Protein AF-F3YBT0-F1 (afdb_monomer)

Sequence (99 aa):
MELSDAISQMKALINTSLHYSSDSYDIERLVELKRILGDLTKTYSDATSDQKIALYFDSDTGYVTPKVDIRSVVFNDQDKLLLVKEKKRRNLVIARGMG

Solvent-accessible surface area (backbone atoms only — not comparable to full-atom values): 6284 Å² total; per-residue (Å²): 132,57,70,70,57,54,53,52,51,52,53,52,49,47,53,52,48,54,71,71,51,85,50,72,67,58,42,54,50,41,53,51,52,51,50,52,52,52,54,50,51,59,57,49,76,75,49,95,58,76,76,65,52,61,61,60,67,74,67,72,84,78,78,89,71,75,85,62,79,42,73,52,88,49,69,49,102,81,77,45,75,55,66,41,72,50,93,91,45,102,48,75,37,65,39,71,49,86,112

Secondary structure (DSSP, 8-state):
--HHHHHHHHHHHHHHHHHH---HHHHHHHHHHHHHHHHHHHHHHT---THHHHHHHTT---------EEEE--B-TTSPBPEEE-SSSS-EEEEEEE-

Foldseek 3Di:
DDPVVVLVVLLVVLVVCCVPDPDPVSVVVSVVVNVVSVVVVVVVVPDPDPVVVVVVVVPPPDDPDPQDKDFDWDADPVRDTDWDQDPVDRDTHGDIDGD

Nearest PDB structures (foldseek):
  6nch-assembly1_B  TM=7.295E-01  e=2.461E-05  Bacillus cereus ATCC 14579
  6nci-assembly1_B  TM=7.378E-01  e=3.896E-05  Bacillus cereus ATCC 14579
  3q1p-assembly1_B  TM=7.008E-01  e=5.028E-04  Bacillus cereus ATCC 14579

Organism: Melissococcus plutonius (strain ATCC 35311 / DSM 29964 / CIP 104052 / LMG 20360 / NCIMB 702443) (NCBI:txid940190)

pLDDT: mean 70.63, std 16.73, range [37.22, 92.38]

Radius of gyration: 20.11 Å; Cα contacts (8 Å, |Δi|>4): 61; chains: 1; bounding box: 57×27×40 Å

InterPro domains:
  IPR059176 UDP-X diphosphatase-like, N-terminal oligomerisation domain [PF12535] (5-49)

Structure (mmCIF, N/CA/C/O backbone):
data_AF-F3YBT0-F1
#
_entry.id   AF-F3YBT0-F1
#
loop_
_atom_site.group_PDB
_atom_site.id
_atom_site.type_symbol
_atom_site.label_atom_id
_atom_site.label_alt_id
_atom_site.label_comp_id
_atom_site.label_asym_id
_atom_site.label_entity_id
_atom_site.label_seq_id
_atom_site.pdbx_PDB_ins_code
_atom_site.Cartn_x
_atom_site.Cartn_y
_atom_site.Cartn_z
_atom_site.occupancy
_atom_site.B_iso_or_equiv
_atom_site.auth_seq_id
_atom_site.auth_comp_id
_atom_site.auth_asym_id
_atom_site.auth_atom_id
_atom_site.pdbx_PDB_model_num
ATOM 1 N N . MET A 1 1 ? 21.401 6.341 -13.026 1.00 60.34 1 MET A N 1
ATOM 2 C CA . MET A 1 1 ? 21.020 5.509 -11.868 1.00 60.34 1 MET A CA 1
ATOM 3 C C . MET A 1 1 ? 20.482 4.230 -12.451 1.00 60.34 1 MET A C 1
ATOM 5 O O . MET A 1 1 ? 19.568 4.322 -13.261 1.00 60.34 1 MET A O 1
ATOM 9 N N . GLU A 1 2 ? 21.077 3.094 -12.106 1.00 73.44 2 GLU A N 1
ATOM 10 C CA . GLU A 1 2 ? 20.620 1.800 -12.611 1.00 73.44 2 GLU A CA 1
ATOM 11 C C . GLU A 1 2 ? 19.245 1.459 -12.018 1.00 73.44 2 GLU A C 1
ATOM 13 O O . GLU A 1 2 ? 18.927 1.843 -10.885 1.00 73.44 2 GLU A O 1
ATOM 18 N N . LEU A 1 3 ? 18.419 0.714 -12.758 1.00 75.31 3 LEU A N 1
ATOM 19 C CA . LEU A 1 3 ? 17.091 0.294 -12.292 1.00 75.31 3 LEU A CA 1
ATOM 20 C C . LEU A 1 3 ? 17.176 -0.523 -10.989 1.00 75.31 3 LEU A C 1
ATOM 22 O O . LEU A 1 3 ? 16.344 -0.369 -10.093 1.00 75.31 3 LEU A O 1
ATOM 26 N N . SER A 1 4 ? 18.218 -1.344 -10.847 1.00 74.19 4 SER A N 1
ATOM 27 C CA . SER A 1 4 ? 18.499 -2.122 -9.634 1.00 74.19 4 SER A CA 1
ATOM 28 C C . SER A 1 4 ? 18.730 -1.246 -8.401 1.00 74.19 4 SER A C 1
ATOM 30 O O . SER A 1 4 ? 18.294 -1.596 -7.298 1.00 74.19 4 SER A O 1
ATOM 32 N N . ASP A 1 5 ? 19.376 -0.092 -8.580 1.00 78.44 5 ASP A N 1
ATOM 33 C CA . ASP A 1 5 ? 19.643 0.851 -7.495 1.00 78.44 5 ASP A CA 1
ATOM 34 C C . ASP A 1 5 ? 18.344 1.528 -7.055 1.00 78.44 5 ASP A C 1
ATOM 36 O O . ASP A 1 5 ? 18.071 1.632 -5.858 1.00 78.44 5 ASP A O 1
ATOM 40 N N . ALA A 1 6 ? 17.501 1.914 -8.017 1.00 81.94 6 ALA A N 1
ATOM 41 C CA . ALA A 1 6 ? 16.192 2.506 -7.754 1.00 81.94 6 ALA A CA 1
ATOM 42 C C . ALA A 1 6 ? 15.269 1.538 -6.990 1.00 81.94 6 ALA A C 1
ATOM 44 O O . ALA A 1 6 ? 14.668 1.914 -5.981 1.00 81.94 6 ALA A O 1
ATOM 45 N N . ILE A 1 7 ? 15.207 0.270 -7.417 1.00 85.44 7 ILE A N 1
ATOM 46 C CA . ILE A 1 7 ? 14.438 -0.784 -6.735 1.00 85.44 7 ILE A CA 1
ATOM 47 C C . ILE A 1 7 ? 14.947 -0.984 -5.302 1.00 85.44 7 ILE A C 1
ATOM 49 O O . ILE A 1 7 ? 14.152 -1.079 -4.362 1.00 85.44 7 ILE A O 1
ATOM 53 N N . SER A 1 8 ? 16.268 -1.013 -5.111 1.00 79.81 8 SER A N 1
ATOM 54 C CA . SER A 1 8 ? 16.881 -1.184 -3.790 1.00 79.81 8 SER A CA 1
ATOM 55 C C . SER A 1 8 ? 16.564 -0.014 -2.854 1.00 79.81 8 SER A C 1
ATOM 57 O O . SER A 1 8 ? 16.202 -0.237 -1.695 1.00 79.81 8 SER A O 1
ATOM 59 N N . GLN A 1 9 ? 16.614 1.220 -3.362 1.00 87.56 9 GLN A N 1
ATOM 60 C CA . GLN A 1 9 ? 16.245 2.420 -2.608 1.00 87.56 9 GLN A CA 1
ATOM 61 C C . GLN A 1 9 ? 14.758 2.425 -2.228 1.00 87.56 9 GLN A C 1
ATOM 63 O O . GLN A 1 9 ? 14.429 2.626 -1.058 1.00 87.56 9 GLN A O 1
ATOM 68 N N . MET A 1 10 ? 13.850 2.124 -3.166 1.00 90.50 10 MET A N 1
ATOM 69 C CA . MET A 1 10 ? 12.413 2.035 -2.866 1.00 90.50 10 MET A CA 1
ATOM 70 C C . MET A 1 10 ? 12.113 0.950 -1.830 1.00 90.50 10 MET A C 1
ATOM 72 O O . MET A 1 10 ? 11.351 1.179 -0.890 1.00 90.50 10 MET A O 1
ATOM 76 N N . LYS A 1 11 ? 12.752 -0.220 -1.940 1.00 85.31 11 LYS A N 1
ATOM 77 C CA . LYS A 1 11 ? 12.606 -1.306 -0.963 1.00 85.31 11 LYS A CA 1
ATOM 78 C C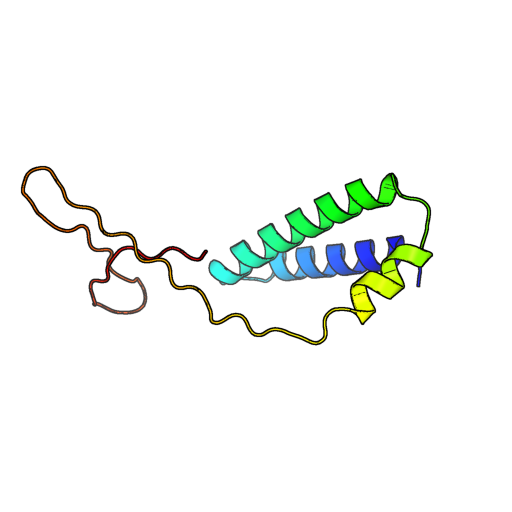 . LYS A 1 11 ? 13.054 -0.872 0.435 1.00 85.31 11 LYS A C 1
ATOM 80 O O . LYS A 1 11 ? 12.390 -1.212 1.417 1.00 85.31 11 LYS A O 1
ATOM 85 N N . ALA A 1 12 ? 14.162 -0.138 0.541 1.00 85.94 12 ALA A N 1
ATOM 86 C CA . ALA A 1 12 ? 14.652 0.387 1.814 1.00 85.94 12 ALA A CA 1
ATOM 87 C C . ALA A 1 12 ? 13.667 1.392 2.434 1.00 85.94 12 ALA A C 1
ATOM 89 O O . ALA A 1 12 ? 13.357 1.284 3.623 1.00 85.94 12 ALA A O 1
ATOM 90 N N . LEU A 1 13 ? 13.114 2.302 1.625 1.00 92.38 13 LEU A N 1
ATOM 91 C CA . LEU A 1 13 ? 12.108 3.273 2.062 1.00 92.38 13 LEU A CA 1
ATOM 92 C C . LEU A 1 13 ? 10.835 2.582 2.554 1.00 92.38 13 LEU A C 1
ATOM 94 O O . LEU A 1 13 ? 10.418 2.827 3.680 1.00 92.38 13 LEU A O 1
ATOM 98 N N . ILE A 1 14 ? 10.271 1.655 1.774 1.00 88.38 14 ILE A N 1
ATOM 99 C CA . ILE A 1 14 ? 9.047 0.931 2.151 1.00 88.38 14 ILE A CA 1
ATOM 100 C C . ILE A 1 14 ? 9.241 0.162 3.462 1.00 88.38 14 ILE A C 1
ATOM 102 O O . ILE A 1 14 ? 8.379 0.217 4.335 1.00 88.38 14 ILE A O 1
ATOM 106 N N . ASN A 1 15 ? 10.370 -0.535 3.640 1.00 83.00 15 ASN A N 1
ATOM 107 C CA . ASN A 1 15 ? 10.631 -1.274 4.880 1.00 83.00 15 ASN A CA 1
ATOM 108 C C . ASN A 1 15 ? 10.820 -0.339 6.082 1.00 83.00 15 ASN A C 1
ATOM 110 O O . ASN A 1 15 ? 10.322 -0.638 7.164 1.00 83.00 15 ASN A O 1
ATOM 114 N N . THR A 1 16 ? 11.498 0.793 5.888 1.00 91.75 16 THR A N 1
ATOM 115 C CA . THR A 1 16 ? 11.646 1.826 6.923 1.00 91.75 16 THR A CA 1
ATOM 116 C C . THR A 1 16 ? 10.280 2.387 7.314 1.00 91.75 16 THR A C 1
ATOM 118 O O . THR A 1 16 ? 9.933 2.421 8.492 1.00 91.75 16 THR A O 1
ATOM 121 N N . SER A 1 17 ? 9.455 2.753 6.333 1.00 90.19 17 SER A N 1
ATOM 122 C CA . SER A 1 17 ? 8.100 3.252 6.562 1.00 90.19 17 SER A CA 1
ATOM 123 C C . SER A 1 17 ? 7.202 2.210 7.229 1.00 90.19 17 SER A C 1
ATOM 125 O O . SER A 1 17 ? 6.459 2.567 8.133 1.00 90.19 17 SER A O 1
ATOM 127 N N . LEU A 1 18 ? 7.293 0.927 6.860 1.00 87.25 18 LEU A N 1
ATOM 128 C CA . LEU A 1 18 ? 6.556 -0.155 7.528 1.00 87.25 18 LEU A CA 1
ATOM 129 C C . LEU A 1 18 ? 6.957 -0.308 8.994 1.00 87.25 18 LEU A C 1
ATOM 131 O O . LEU A 1 18 ? 6.108 -0.605 9.825 1.00 87.25 18 LEU A O 1
ATOM 135 N N . HIS A 1 19 ? 8.239 -0.117 9.306 1.00 89.19 19 HIS A N 1
ATOM 136 C CA . HIS A 1 19 ? 8.747 -0.253 10.665 1.00 89.19 19 HIS A CA 1
ATOM 137 C C . HIS A 1 19 ? 8.245 0.859 11.594 1.00 89.19 19 HIS A C 1
ATOM 139 O O . HIS A 1 19 ? 7.953 0.599 12.758 1.00 89.19 19 HIS A O 1
ATOM 145 N N . TYR A 1 20 ? 8.127 2.087 11.082 1.00 91.25 20 TYR A N 1
ATOM 146 C CA . TYR A 1 20 ? 7.710 3.248 11.873 1.00 91.25 20 TYR A CA 1
ATOM 147 C C . TYR A 1 20 ? 6.221 3.595 11.745 1.00 91.25 20 TYR A C 1
ATOM 149 O O . TYR A 1 20 ? 5.711 4.403 12.524 1.00 91.25 20 TYR A O 1
ATOM 157 N N . SER A 1 21 ? 5.506 3.009 10.783 1.00 88.88 21 SER A N 1
ATOM 158 C CA . SER A 1 21 ? 4.081 3.275 10.611 1.00 88.88 21 SER A CA 1
ATOM 159 C C . SER A 1 21 ? 3.267 2.661 11.745 1.00 88.88 21 SER A C 1
ATOM 161 O O . SER A 1 21 ? 3.426 1.497 12.105 1.00 88.88 21 SER A O 1
ATOM 163 N N . SER A 1 22 ? 2.369 3.468 12.303 1.00 86.56 22 SER A N 1
ATOM 164 C CA . SER A 1 22 ? 1.440 3.070 13.367 1.00 86.56 22 SER A CA 1
ATOM 165 C C . SER A 1 22 ? -0.023 3.087 12.903 1.00 86.56 22 SER A C 1
ATOM 167 O O . SER A 1 22 ? -0.903 2.627 13.629 1.00 86.56 22 SER A O 1
ATOM 169 N N . ASP A 1 23 ? -0.300 3.636 11.714 1.00 89.31 23 ASP A N 1
ATOM 170 C CA . ASP A 1 23 ? -1.644 3.704 11.139 1.00 89.31 23 ASP A CA 1
ATOM 171 C C . ASP A 1 23 ? -1.931 2.448 10.306 1.00 89.31 23 ASP A C 1
ATOM 173 O O . ASP A 1 23 ? -1.161 2.069 9.423 1.00 89.31 23 ASP A O 1
ATOM 177 N N . SER A 1 24 ? -3.062 1.793 10.580 1.00 81.25 24 SER A N 1
ATOM 178 C CA . SER A 1 24 ? -3.427 0.531 9.929 1.00 81.25 24 SER A CA 1
ATOM 179 C C . SER A 1 24 ? -3.631 0.669 8.420 1.00 81.25 24 SER A C 1
ATOM 181 O O . SER A 1 24 ? -3.333 -0.272 7.691 1.00 81.25 24 SER A O 1
ATOM 183 N N . TYR A 1 25 ? -4.114 1.823 7.947 1.00 79.00 25 TYR A N 1
ATOM 184 C CA . TYR A 1 25 ? -4.304 2.057 6.517 1.00 79.00 25 TYR A CA 1
ATOM 185 C C . TYR A 1 25 ? -2.967 2.307 5.820 1.00 79.00 25 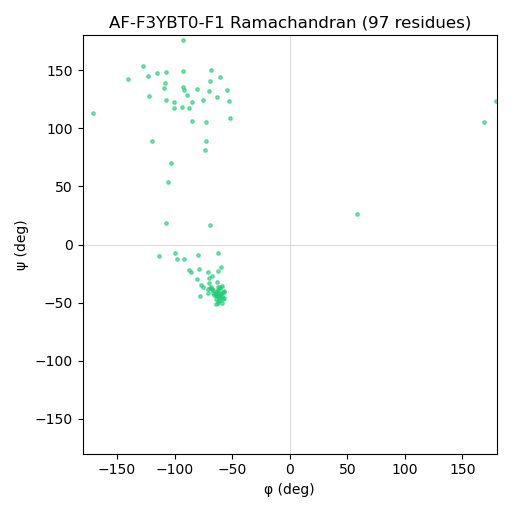TYR A C 1
ATOM 187 O O . TYR A 1 25 ? -2.770 1.863 4.692 1.00 79.00 25 TYR A O 1
ATOM 195 N N . ASP A 1 26 ? -2.034 2.995 6.477 1.00 77.62 26 ASP A N 1
ATOM 196 C CA . ASP A 1 26 ? -0.689 3.191 5.933 1.00 77.62 26 ASP A CA 1
ATOM 197 C C . ASP A 1 26 ? 0.100 1.882 5.876 1.00 77.62 26 ASP A C 1
ATOM 199 O O . ASP A 1 26 ? 0.785 1.630 4.888 1.00 77.62 26 ASP A O 1
ATOM 203 N N . ILE A 1 27 ? -0.037 1.011 6.881 1.00 86.19 27 ILE A N 1
ATOM 204 C CA . ILE A 1 27 ? 0.564 -0.329 6.846 1.00 86.19 27 ILE A CA 1
ATOM 205 C C . ILE A 1 27 ? 0.022 -1.132 5.656 1.00 86.19 27 ILE A C 1
ATOM 207 O O . ILE A 1 27 ? 0.813 -1.691 4.900 1.00 86.19 27 ILE A O 1
ATOM 211 N N . GLU A 1 28 ? -1.298 -1.155 5.450 1.00 87.06 28 GLU A N 1
ATOM 212 C CA . GLU A 1 28 ? -1.927 -1.857 4.322 1.00 87.06 28 GLU A CA 1
ATOM 213 C C . GLU A 1 28 ? -1.409 -1.342 2.968 1.00 87.06 28 GLU A C 1
ATOM 215 O O . GLU A 1 28 ? -0.972 -2.130 2.127 1.00 87.06 28 GLU A O 1
ATOM 220 N N . ARG A 1 29 ? -1.342 -0.015 2.790 1.00 87.81 29 ARG A N 1
ATOM 221 C CA . ARG A 1 29 ? -0.782 0.610 1.578 1.00 87.81 29 ARG A CA 1
ATOM 222 C C . ARG A 1 29 ? 0.678 0.239 1.349 1.00 87.81 29 ARG A C 1
ATOM 224 O O . ARG A 1 29 ? 1.070 -0.048 0.223 1.00 87.81 29 ARG A O 1
ATOM 231 N N . LEU A 1 30 ? 1.499 0.261 2.396 1.00 88.75 30 LEU A N 1
ATOM 232 C CA . LEU A 1 30 ? 2.925 -0.042 2.289 1.00 88.75 30 LEU A CA 1
ATOM 233 C C . LEU A 1 30 ? 3.183 -1.529 2.005 1.00 88.75 30 LEU A C 1
ATOM 235 O O . LEU A 1 30 ? 4.128 -1.857 1.284 1.00 88.75 30 LEU A O 1
ATOM 239 N N . VAL A 1 31 ? 2.344 -2.429 2.530 1.00 86.38 31 VAL A N 1
ATOM 240 C CA . VAL A 1 31 ? 2.369 -3.857 2.178 1.00 86.38 31 VAL A CA 1
ATOM 241 C C . VAL A 1 31 ? 2.042 -4.046 0.697 1.00 86.38 31 VAL A C 1
ATOM 243 O O . VAL A 1 31 ? 2.760 -4.772 0.008 1.00 86.38 31 VAL A O 1
ATOM 246 N N . GLU A 1 32 ? 1.027 -3.350 0.188 1.00 89.44 32 GLU A N 1
ATOM 247 C CA . GLU A 1 32 ? 0.662 -3.421 -1.228 1.00 89.44 32 GLU A CA 1
ATOM 248 C C . GLU A 1 32 ? 1.759 -2.843 -2.137 1.00 89.44 32 GLU A C 1
ATOM 250 O O . GLU A 1 32 ? 2.165 -3.480 -3.109 1.00 89.44 32 GLU A O 1
ATOM 255 N N . LEU A 1 33 ? 2.349 -1.700 -1.770 1.00 90.75 33 LEU A N 1
ATOM 256 C CA . LEU A 1 33 ? 3.507 -1.137 -2.476 1.00 90.75 33 LEU A CA 1
ATOM 257 C C . LEU A 1 33 ? 4.691 -2.111 -2.513 1.00 90.75 33 LEU A C 1
ATOM 259 O O . LEU A 1 33 ? 5.352 -2.252 -3.543 1.00 90.75 33 LEU A O 1
ATOM 263 N N . LYS A 1 34 ? 4.951 -2.821 -1.408 1.00 84.31 34 LYS A N 1
ATOM 264 C CA . LYS A 1 34 ? 6.000 -3.846 -1.346 1.00 84.31 34 LYS A CA 1
ATOM 265 C C . LYS A 1 34 ? 5.722 -5.006 -2.304 1.00 84.31 34 LYS A C 1
ATOM 267 O O . LYS A 1 34 ? 6.662 -5.506 -2.924 1.00 84.31 34 LYS A O 1
ATOM 272 N N . ARG A 1 35 ? 4.459 -5.430 -2.424 1.00 86.12 35 ARG A N 1
ATOM 273 C CA . ARG A 1 35 ? 4.028 -6.483 -3.355 1.00 86.12 35 ARG A CA 1
ATOM 274 C C . ARG A 1 35 ? 4.246 -6.052 -4.804 1.00 86.12 35 ARG A C 1
ATOM 276 O O . ARG A 1 35 ? 4.928 -6.762 -5.538 1.00 86.12 35 ARG A O 1
ATOM 283 N N . ILE A 1 36 ? 3.761 -4.865 -5.172 1.00 88.44 36 ILE A N 1
ATOM 284 C CA . ILE A 1 36 ? 3.924 -4.290 -6.516 1.00 88.44 36 ILE A CA 1
ATOM 285 C C . ILE A 1 36 ? 5.409 -4.190 -6.885 1.00 88.44 36 ILE A C 1
ATOM 287 O O . ILE A 1 36 ? 5.801 -4.632 -7.961 1.00 88.44 36 ILE A O 1
ATOM 291 N N . LEU A 1 37 ? 6.263 -3.689 -5.984 1.00 84.25 37 LEU A N 1
ATOM 292 C CA . LEU A 1 37 ? 7.708 -3.609 -6.229 1.00 84.25 37 LEU A CA 1
ATOM 293 C C . LEU A 1 37 ? 8.342 -4.993 -6.461 1.00 84.25 37 LEU A C 1
ATOM 295 O O . LEU A 1 37 ? 9.232 -5.135 -7.302 1.00 84.25 37 LEU A O 1
ATOM 299 N N . GLY A 1 38 ? 7.879 -6.021 -5.745 1.00 75.31 38 GLY A N 1
ATOM 300 C CA . GLY A 1 38 ? 8.304 -7.405 -5.955 1.00 75.31 38 GLY A CA 1
ATOM 301 C C . GLY A 1 38 ? 7.920 -7.945 -7.335 1.00 75.31 38 GLY A C 1
ATOM 302 O O . GLY A 1 38 ? 8.745 -8.578 -7.992 1.00 75.31 38 GLY A O 1
ATOM 303 N N . ASP A 1 39 ? 6.704 -7.655 -7.793 1.00 81.00 39 ASP A N 1
ATOM 304 C CA . ASP A 1 39 ? 6.207 -8.086 -9.105 1.00 81.00 39 ASP A CA 1
ATOM 305 C C . ASP A 1 39 ? 6.898 -7.337 -10.256 1.00 81.00 39 ASP A C 1
ATOM 307 O O . ASP A 1 39 ? 7.273 -7.950 -11.260 1.00 81.00 39 ASP A O 1
ATOM 311 N N . LEU A 1 40 ? 7.174 -6.039 -10.075 1.00 82.38 40 LEU A N 1
ATOM 312 C CA . LEU A 1 40 ? 8.012 -5.265 -10.993 1.00 82.38 40 LEU A CA 1
ATOM 313 C C . LEU A 1 40 ? 9.400 -5.903 -11.093 1.00 82.38 40 LEU A C 1
ATOM 315 O O . LEU A 1 40 ? 9.851 -6.216 -12.189 1.00 82.38 40 LEU A O 1
ATOM 319 N N . THR A 1 41 ? 10.048 -6.189 -9.960 1.00 72.25 41 THR A N 1
ATOM 320 C CA . THR A 1 41 ? 11.401 -6.772 -9.953 1.00 72.25 41 THR A CA 1
ATOM 321 C C . THR A 1 41 ? 11.466 -8.097 -10.723 1.00 72.25 41 THR A C 1
ATOM 323 O O . THR A 1 41 ? 12.418 -8.304 -11.469 1.00 72.25 41 THR A O 1
ATOM 326 N N . LYS A 1 42 ? 10.449 -8.965 -10.600 1.00 69.06 42 LYS A N 1
ATOM 327 C CA . LYS A 1 42 ? 10.357 -10.227 -11.362 1.00 69.06 42 LYS A CA 1
ATOM 328 C C . LYS A 1 42 ? 10.172 -10.005 -12.863 1.00 69.06 42 LYS A C 1
ATOM 330 O O . LYS A 1 42 ? 10.774 -10.697 -13.669 1.00 69.06 42 LYS A O 1
ATOM 335 N N . THR A 1 43 ? 9.334 -9.044 -13.239 1.00 69.75 43 THR A N 1
ATOM 336 C CA . THR A 1 43 ? 9.059 -8.743 -14.653 1.00 69.75 43 THR A CA 1
ATOM 337 C C . THR A 1 43 ? 10.290 -8.146 -15.340 1.00 69.75 43 THR A C 1
ATOM 339 O O . THR A 1 43 ? 10.561 -8.436 -16.502 1.00 69.75 43 THR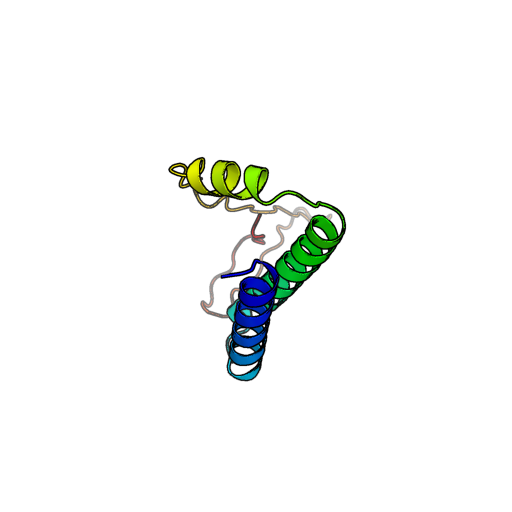 A O 1
ATOM 342 N N . TYR A 1 44 ? 11.059 -7.330 -14.615 1.00 67.12 44 TYR A N 1
ATOM 343 C CA . TYR A 1 44 ? 12.245 -6.660 -15.147 1.00 67.12 44 TYR A CA 1
ATOM 344 C C . TYR A 1 44 ? 13.519 -7.506 -15.086 1.00 67.12 44 TYR A C 1
ATOM 346 O O . TYR A 1 44 ? 14.399 -7.291 -15.914 1.00 67.12 44 TYR A O 1
ATOM 354 N N . SER A 1 45 ? 13.624 -8.496 -14.190 1.00 61.81 45 SER A N 1
ATOM 355 C CA . SER A 1 45 ? 14.733 -9.462 -14.243 1.00 61.81 45 SER A CA 1
ATOM 356 C C . SER A 1 45 ? 14.743 -10.281 -15.539 1.00 61.81 45 SER A C 1
ATOM 358 O O . SER A 1 45 ? 15.805 -10.740 -15.951 1.00 61.81 45 SER A O 1
ATOM 360 N N . ASP A 1 46 ? 13.589 -10.392 -16.204 1.00 54.88 46 ASP A N 1
ATOM 361 C CA . ASP A 1 46 ? 13.412 -11.135 -17.455 1.00 54.88 46 ASP A CA 1
ATOM 362 C C . ASP A 1 46 ? 13.420 -10.235 -18.712 1.00 54.88 46 ASP A C 1
ATOM 364 O O . ASP A 1 46 ? 13.438 -10.739 -19.836 1.00 54.88 46 ASP A O 1
ATOM 368 N N . ALA A 1 47 ? 13.427 -8.903 -18.557 1.00 52.47 47 ALA A N 1
ATOM 369 C CA . ALA A 1 47 ? 13.287 -7.945 -19.655 1.00 52.47 47 ALA A CA 1
ATOM 370 C C . ALA A 1 47 ? 14.511 -7.019 -19.778 1.00 52.47 47 ALA A C 1
ATOM 372 O O . ALA A 1 47 ? 14.558 -5.914 -19.244 1.00 52.47 47 ALA A O 1
ATOM 373 N N . THR A 1 48 ? 15.497 -7.450 -20.558 1.00 52.66 48 THR A N 1
ATOM 374 C CA . THR A 1 48 ? 16.656 -6.657 -20.990 1.00 52.66 48 THR A CA 1
ATOM 375 C C . THR A 1 48 ? 16.268 -5.617 -22.052 1.00 52.66 48 THR A C 1
ATOM 377 O O . THR A 1 48 ? 16.470 -5.849 -23.239 1.00 52.66 48 THR A O 1
ATOM 380 N N . SER A 1 49 ? 15.713 -4.457 -21.674 1.00 53.59 49 SER A N 1
ATOM 381 C CA . SER A 1 49 ? 15.897 -3.215 -22.457 1.00 53.59 49 SER A CA 1
ATOM 382 C C . SER A 1 49 ? 15.363 -1.969 -21.740 1.00 53.59 49 SER A C 1
ATOM 384 O O . SER A 1 49 ? 14.150 -1.771 -21.632 1.00 53.59 49 SER A O 1
ATOM 386 N N . ASP A 1 50 ? 16.269 -1.068 -21.356 1.00 54.97 50 ASP A N 1
ATOM 387 C CA . ASP A 1 50 ? 15.970 0.237 -20.744 1.00 54.97 50 ASP A CA 1
ATOM 388 C C . ASP A 1 50 ? 15.115 1.164 -21.629 1.00 54.97 50 ASP A C 1
ATOM 390 O O . ASP A 1 50 ? 14.460 2.086 -21.142 1.00 54.97 50 ASP A O 1
ATOM 394 N N . GLN A 1 51 ? 15.062 0.914 -22.942 1.00 50.97 51 GLN A N 1
ATOM 395 C CA . GLN A 1 51 ? 14.388 1.797 -23.901 1.00 50.97 51 GLN A CA 1
ATOM 396 C C . GLN A 1 51 ? 12.855 1.783 -23.791 1.00 50.97 51 GLN A C 1
ATOM 398 O O . GLN A 1 51 ? 12.212 2.761 -24.167 1.00 50.97 51 GLN A O 1
ATOM 403 N N . LYS A 1 52 ? 12.245 0.716 -23.255 1.00 50.38 52 LYS A N 1
ATOM 404 C CA . LYS A 1 52 ? 10.779 0.645 -23.087 1.00 50.38 52 LYS A CA 1
ATOM 405 C C . LYS A 1 52 ? 10.271 1.422 -21.867 1.00 50.38 52 LYS A C 1
ATOM 407 O O . LYS A 1 52 ? 9.102 1.792 -21.837 1.00 50.38 52 LYS A O 1
ATOM 412 N N . ILE A 1 53 ? 11.137 1.682 -20.886 1.00 51.50 53 ILE A N 1
ATOM 413 C CA . ILE A 1 53 ? 10.763 2.279 -19.596 1.00 51.50 53 ILE A CA 1
ATOM 414 C C . ILE A 1 53 ? 10.555 3.789 -19.731 1.00 51.50 53 ILE A C 1
ATOM 416 O O . ILE A 1 53 ? 9.550 4.307 -19.252 1.00 51.50 53 ILE A O 1
ATOM 420 N N . ALA A 1 54 ? 11.448 4.486 -20.442 1.00 51.22 54 ALA A N 1
ATOM 421 C CA . ALA A 1 54 ? 11.332 5.932 -20.650 1.00 51.22 54 ALA A CA 1
ATOM 422 C C . ALA A 1 54 ? 9.988 6.316 -21.300 1.00 51.22 54 ALA A C 1
ATOM 424 O O . ALA A 1 54 ? 9.325 7.244 -20.850 1.00 51.22 54 ALA A O 1
ATOM 425 N N . LEU A 1 55 ? 9.526 5.530 -22.279 1.00 47.78 55 LEU A N 1
ATOM 426 C CA . LEU A 1 55 ? 8.255 5.769 -22.970 1.00 47.78 55 LEU A CA 1
ATOM 427 C C . LEU A 1 55 ? 7.018 5.507 -22.082 1.00 47.78 55 LEU A C 1
ATOM 429 O O . LEU A 1 55 ? 5.973 6.124 -22.280 1.00 47.78 55 LEU A O 1
ATOM 433 N N . TYR A 1 56 ? 7.125 4.603 -21.103 1.00 49.19 56 TYR A N 1
ATOM 434 C CA . TYR A 1 56 ? 6.039 4.272 -20.170 1.00 49.19 56 TYR A CA 1
ATOM 435 C C . TYR A 1 56 ? 5.872 5.337 -19.077 1.00 49.19 56 TYR A C 1
ATOM 437 O O . TYR A 1 56 ? 4.756 5.619 -18.661 1.00 49.19 56 TYR A O 1
ATOM 445 N N . PHE A 1 57 ? 6.971 5.950 -18.627 1.00 48.56 57 PHE A N 1
ATOM 446 C CA . PHE A 1 57 ? 6.923 7.027 -17.631 1.00 48.56 57 PHE A CA 1
ATOM 447 C C . PHE A 1 57 ? 6.572 8.393 -18.238 1.00 48.56 57 PHE A C 1
ATOM 449 O O . PHE A 1 57 ? 5.921 9.191 -17.568 1.00 48.56 57 PHE A O 1
ATOM 456 N N . ASP A 1 58 ? 6.932 8.649 -19.500 1.00 48.03 58 ASP A N 1
ATOM 457 C CA . ASP A 1 58 ? 6.591 9.905 -20.188 1.00 48.03 58 ASP A CA 1
ATOM 458 C C . ASP A 1 58 ? 5.146 9.953 -20.727 1.00 48.03 58 ASP A C 1
ATOM 460 O O . ASP A 1 58 ? 4.689 11.012 -21.161 1.00 48.03 58 ASP A O 1
ATOM 464 N N . SER A 1 59 ? 4.398 8.840 -20.705 1.00 44.56 59 SER A N 1
ATOM 465 C CA . SER A 1 59 ? 3.034 8.777 -21.264 1.00 44.56 59 SER A CA 1
ATOM 466 C C . SER A 1 59 ? 1.900 9.077 -20.274 1.00 44.56 59 SER A C 1
ATOM 468 O O . SER A 1 59 ? 0.791 9.365 -20.723 1.00 44.56 59 SER A O 1
ATOM 470 N N . ASP A 1 60 ? 2.153 9.131 -18.962 1.00 43.16 60 ASP A N 1
ATOM 471 C CA . ASP A 1 60 ? 1.108 9.361 -17.951 1.00 43.16 60 ASP A CA 1
ATOM 472 C C . ASP A 1 60 ? 1.116 10.796 -17.399 1.00 43.16 60 ASP A C 1
ATOM 474 O O . ASP A 1 60 ? 1.398 11.071 -16.233 1.00 43.16 60 ASP A O 1
ATOM 478 N N . THR A 1 61 ? 0.714 11.743 -18.248 1.00 47.62 61 THR A N 1
ATOM 479 C CA . THR A 1 61 ? 0.202 13.053 -17.807 1.00 47.62 61 THR A CA 1
ATOM 480 C C . THR A 1 61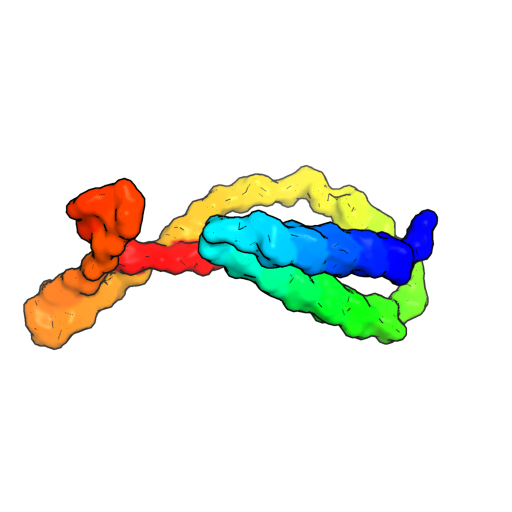 ? -1.314 13.124 -17.981 1.00 47.62 61 THR A C 1
ATOM 482 O O . THR A 1 61 ? -1.850 14.040 -18.597 1.00 47.62 61 THR A O 1
ATOM 485 N N . GLY A 1 62 ? -2.053 12.163 -17.422 1.00 40.94 62 GLY A N 1
ATOM 486 C CA . GLY A 1 62 ? -3.503 12.317 -17.323 1.00 40.94 62 GLY A CA 1
ATOM 487 C C . GLY A 1 62 ? -4.274 11.072 -16.923 1.00 40.94 62 GLY A C 1
ATOM 488 O O . GLY A 1 62 ? -4.547 10.234 -17.764 1.00 40.94 62 GLY A O 1
ATOM 489 N N . TYR A 1 63 ? -4.749 11.022 -15.678 1.00 37.22 63 TYR A N 1
ATOM 490 C CA . TYR A 1 63 ? -6.177 11.186 -15.369 1.00 37.22 63 TYR A CA 1
ATOM 491 C C . TYR A 1 63 ? -6.389 11.064 -13.856 1.00 37.22 63 TYR A C 1
ATOM 493 O O . TYR A 1 63 ? -6.096 10.040 -13.244 1.00 37.22 63 TYR A O 1
ATOM 501 N N . VAL A 1 64 ? -6.980 12.089 -13.242 1.00 41.62 64 VAL A N 1
ATOM 502 C CA . VAL A 1 64 ? -7.656 11.919 -11.952 1.00 41.62 64 VAL A CA 1
ATOM 503 C C . VAL A 1 64 ? -8.947 11.158 -12.250 1.00 41.62 64 VAL A C 1
ATOM 505 O O . VAL A 1 64 ? -9.974 11.764 -12.548 1.00 41.62 64 VAL A O 1
ATOM 508 N N . THR A 1 65 ? -8.917 9.827 -12.229 1.00 40.62 65 THR A N 1
ATOM 509 C CA . THR A 1 65 ? -10.162 9.054 -12.166 1.00 40.62 65 THR A CA 1
ATOM 510 C C . THR A 1 65 ? -10.848 9.383 -10.835 1.00 40.62 65 THR A C 1
ATOM 512 O O . THR A 1 65 ? -10.189 9.307 -9.790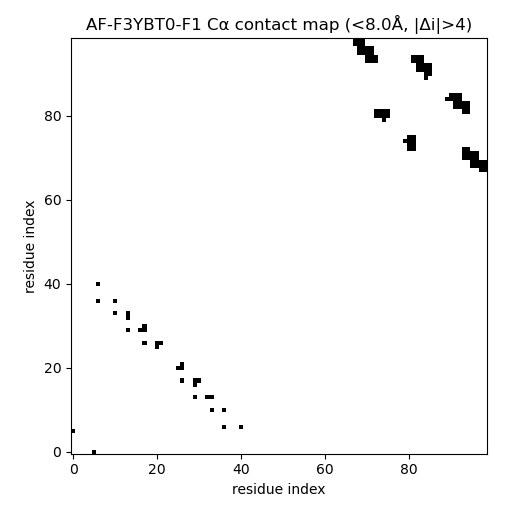 1.00 40.62 65 THR A O 1
ATOM 515 N N . PRO A 1 66 ? -12.134 9.788 -10.821 1.00 37.31 66 PRO A N 1
ATOM 516 C CA . PRO A 1 66 ? -12.841 10.026 -9.569 1.00 37.31 66 PRO A CA 1
ATOM 517 C C . PRO A 1 66 ? -12.740 8.770 -8.702 1.00 37.31 66 PRO A C 1
ATOM 519 O O . PRO A 1 66 ? -12.932 7.667 -9.208 1.00 37.31 66 PRO A O 1
ATOM 522 N N . LYS A 1 67 ? -12.405 8.930 -7.413 1.00 48.84 67 LYS A N 1
ATOM 523 C CA . LYS A 1 67 ? -12.322 7.812 -6.459 1.00 48.84 67 LYS A CA 1
ATOM 524 C C . LYS A 1 67 ? -13.625 7.012 -6.530 1.00 48.84 67 LYS A C 1
ATOM 526 O O . LYS A 1 67 ? -14.669 7.515 -6.114 1.00 48.84 67 LYS A O 1
ATOM 531 N N . VAL A 1 68 ? -13.566 5.806 -7.086 1.00 48.12 68 VAL A N 1
ATOM 532 C CA . VAL A 1 68 ? -14.728 4.930 -7.245 1.00 48.12 68 VAL A CA 1
ATOM 533 C C . VAL A 1 68 ? -15.088 4.382 -5.857 1.00 48.12 68 VAL A C 1
ATOM 535 O O . VAL A 1 68 ? -14.367 3.564 -5.298 1.00 48.12 68 VAL A O 1
ATOM 538 N N . ASP A 1 69 ? -16.172 4.887 -5.256 1.00 45.25 69 ASP A N 1
ATOM 539 C CA . ASP A 1 69 ? -16.721 4.388 -3.983 1.00 45.25 69 ASP A CA 1
ATOM 540 C C . ASP A 1 69 ? -17.641 3.200 -4.287 1.00 45.25 69 ASP A C 1
ATOM 542 O O . ASP A 1 69 ? -18.745 3.388 -4.802 1.00 45.25 69 ASP A O 1
ATOM 546 N N . ILE A 1 70 ? -17.203 1.977 -3.978 1.00 55.72 70 ILE A N 1
ATOM 547 C CA . ILE A 1 70 ? -18.043 0.785 -4.118 1.00 55.72 70 ILE A CA 1
ATOM 548 C C . ILE A 1 70 ? -18.839 0.606 -2.822 1.00 55.72 70 ILE A C 1
ATOM 550 O O . ILE A 1 70 ? -18.280 0.382 -1.744 1.00 55.72 70 ILE A O 1
ATOM 554 N N . ARG A 1 71 ? -20.171 0.687 -2.919 1.00 65.75 71 ARG A N 1
ATOM 555 C CA . ARG A 1 71 ? -21.089 0.377 -1.813 1.00 65.75 71 ARG A CA 1
ATOM 556 C C . ARG A 1 71 ? -21.796 -0.941 -2.087 1.00 65.75 71 ARG A C 1
ATOM 558 O O . ARG A 1 71 ? -22.454 -1.079 -3.112 1.00 65.75 71 ARG A O 1
ATOM 565 N N . SER A 1 72 ? -21.682 -1.885 -1.157 1.00 63.91 72 SER A N 1
ATOM 566 C CA . SER A 1 72 ? -22.332 -3.195 -1.256 1.00 63.91 72 SER A CA 1
ATOM 567 C C . SER A 1 72 ? -23.601 -3.225 -0.412 1.00 63.91 72 SER A C 1
ATOM 569 O O . SER A 1 72 ? -23.551 -2.991 0.794 1.00 63.91 72 SER A O 1
ATOM 571 N N . VAL A 1 73 ? -24.737 -3.529 -1.038 1.00 75.81 73 VAL A N 1
ATOM 572 C CA . VAL A 1 73 ? -26.038 -3.669 -0.370 1.00 75.81 73 VAL A CA 1
ATOM 573 C C . VAL A 1 73 ? -26.314 -5.158 -0.176 1.00 75.81 73 VAL A C 1
ATOM 575 O O . VAL A 1 73 ? -26.411 -5.893 -1.154 1.00 75.81 73 VAL A O 1
ATOM 578 N N . VAL A 1 74 ? -26.422 -5.606 1.076 1.00 80.44 74 VAL A N 1
ATOM 579 C CA . VAL A 1 74 ? -26.690 -7.012 1.424 1.00 80.44 74 VAL A CA 1
ATOM 580 C C . VAL A 1 74 ? -27.954 -7.081 2.273 1.00 80.44 74 VAL A C 1
ATOM 582 O O . VAL A 1 74 ? -28.043 -6.385 3.287 1.00 80.44 74 VAL A O 1
ATOM 585 N N . PHE A 1 75 ? -28.906 -7.922 1.868 1.00 86.81 75 PHE A N 1
ATOM 586 C CA . PHE A 1 75 ? -30.124 -8.223 2.623 1.00 86.81 75 PHE A CA 1
ATOM 587 C C . PHE A 1 75 ? -30.047 -9.630 3.217 1.00 86.81 75 PHE A C 1
ATOM 589 O O . PHE A 1 75 ? -29.423 -10.514 2.632 1.00 86.81 75 PHE A O 1
ATOM 596 N N . ASN A 1 76 ? -30.665 -9.836 4.379 1.00 80.69 76 ASN A N 1
ATOM 597 C CA . ASN A 1 76 ? -30.893 -11.176 4.923 1.00 80.69 76 ASN A CA 1
ATOM 598 C C . ASN A 1 76 ? -32.269 -11.727 4.502 1.00 80.69 76 ASN A C 1
ATOM 600 O O . ASN A 1 76 ? -33.083 -10.998 3.943 1.00 80.69 76 ASN A O 1
ATOM 604 N N . ASP A 1 77 ? -32.564 -12.980 4.860 1.00 85.88 77 ASP A N 1
ATOM 605 C CA . ASP A 1 77 ? -33.837 -13.660 4.546 1.00 85.88 77 ASP A CA 1
ATOM 606 C C . ASP A 1 77 ? -35.090 -12.997 5.162 1.00 85.88 77 ASP A C 1
ATOM 608 O O . ASP A 1 77 ? -36.214 -13.412 4.899 1.00 85.88 77 ASP A O 1
ATOM 612 N N . GLN A 1 78 ? -34.907 -11.988 6.021 1.00 91.69 78 GLN A N 1
ATOM 613 C CA . GLN A 1 78 ? -35.973 -11.205 6.654 1.00 91.69 78 GLN A CA 1
ATOM 614 C C . GLN A 1 78 ? -36.077 -9.781 6.072 1.00 91.69 78 GLN A C 1
ATOM 616 O O . GLN A 1 78 ? -36.599 -8.896 6.751 1.00 91.69 78 GLN A O 1
ATOM 621 N N . ASP A 1 79 ? -35.514 -9.536 4.884 1.00 88.12 79 ASP A N 1
ATOM 622 C CA . ASP A 1 79 ? -35.458 -8.232 4.203 1.00 88.12 79 ASP A CA 1
ATOM 623 C C . ASP A 1 79 ? -34.757 -7.113 5.004 1.00 88.12 79 ASP A C 1
ATOM 625 O O . ASP A 1 79 ? -34.998 -5.919 4.808 1.00 88.12 79 ASP A O 1
ATOM 629 N N . LYS A 1 80 ? -33.841 -7.467 5.915 1.00 84.88 80 LYS A N 1
ATOM 630 C CA . LYS A 1 80 ? -33.058 -6.493 6.696 1.00 84.88 80 LYS A CA 1
ATOM 631 C C . LYS A 1 80 ? -31.730 -6.181 6.017 1.00 84.88 80 LYS A C 1
ATOM 633 O O . LYS A 1 80 ? -31.004 -7.086 5.615 1.00 84.88 80 LYS A O 1
ATOM 638 N N . LEU A 1 81 ? -31.389 -4.893 5.969 1.00 85.75 81 LEU A N 1
ATOM 639 C CA . LEU A 1 81 ? -30.153 -4.377 5.379 1.00 85.75 81 LEU A CA 1
ATOM 640 C C . LEU A 1 81 ? -28.947 -4.519 6.326 1.00 85.75 81 LEU A C 1
ATOM 642 O O . LEU A 1 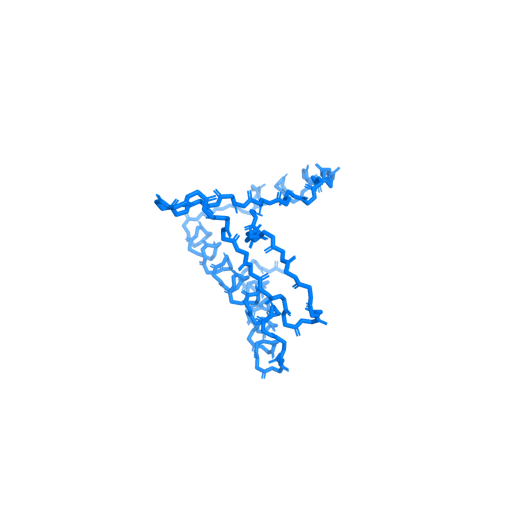81 ? -29.011 -4.119 7.491 1.00 85.75 81 LEU A O 1
ATOM 646 N N . LEU A 1 82 ? -27.819 -5.009 5.803 1.00 81.38 82 LEU A N 1
ATOM 647 C CA . LEU A 1 82 ? -26.536 -5.042 6.507 1.00 81.38 82 LEU A CA 1
ATOM 648 C C . LEU A 1 82 ? -25.895 -3.645 6.564 1.00 81.38 82 LEU A C 1
ATOM 650 O O . LEU A 1 82 ? -25.619 -3.024 5.536 1.00 81.38 82 LEU A O 1
ATOM 654 N N . LEU A 1 83 ? -25.594 -3.181 7.777 1.00 81.56 83 LEU A N 1
ATOM 655 C CA . LEU A 1 83 ? -24.895 -1.922 8.037 1.00 81.56 83 LEU A CA 1
ATOM 656 C C . LEU A 1 83 ? -23.633 -2.176 8.869 1.00 81.56 83 LEU A C 1
ATOM 658 O O . LEU A 1 83 ? -23.622 -3.021 9.762 1.00 81.56 83 LEU A O 1
ATOM 662 N N . VAL A 1 84 ? -22.583 -1.401 8.607 1.00 77.94 84 VAL A N 1
ATOM 663 C CA . VAL A 1 84 ? -21.317 -1.417 9.347 1.00 77.94 84 VAL A CA 1
ATOM 664 C C . VAL A 1 84 ? -21.212 -0.138 10.176 1.00 77.94 84 VAL A C 1
ATOM 666 O O . VAL A 1 84 ? -21.572 0.950 9.724 1.00 77.94 84 VAL A O 1
ATOM 669 N N . LYS A 1 85 ? -20.724 -0.248 11.413 1.00 77.12 85 LYS A N 1
ATOM 670 C CA . LYS A 1 85 ? -20.485 0.904 12.291 1.00 77.12 85 LYS A CA 1
ATOM 671 C C . LYS A 1 85 ? -19.041 1.376 12.142 1.00 77.12 85 LYS A C 1
ATOM 673 O O . LYS A 1 85 ? -18.119 0.622 12.448 1.00 77.12 85 LYS A O 1
ATOM 678 N N . GLU A 1 86 ? -18.831 2.614 11.696 1.00 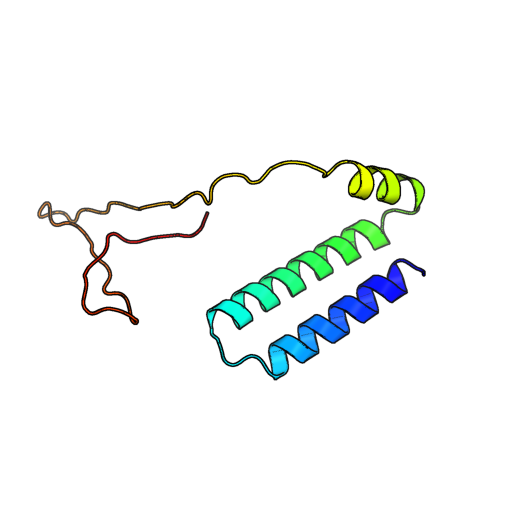74.31 86 GLU A N 1
ATOM 679 C CA . GLU A 1 86 ? -17.475 3.150 11.529 1.00 74.31 86 GLU A CA 1
ATOM 680 C C . GLU A 1 86 ? -16.779 3.375 12.880 1.00 74.31 86 GLU A C 1
ATOM 682 O O . GLU A 1 86 ? -17.357 3.881 13.840 1.00 74.31 86 GLU A O 1
ATOM 687 N N . LYS A 1 87 ? -15.481 3.065 12.953 1.00 68.50 87 LYS A N 1
ATOM 688 C CA . LYS A 1 87 ? -14.689 3.245 14.182 1.00 68.50 87 LYS A CA 1
ATOM 689 C C . LYS A 1 87 ? -14.487 4.726 14.549 1.00 68.50 87 LYS A C 1
ATOM 691 O O . LYS A 1 87 ? -14.330 5.044 15.724 1.00 68.50 87 LYS A O 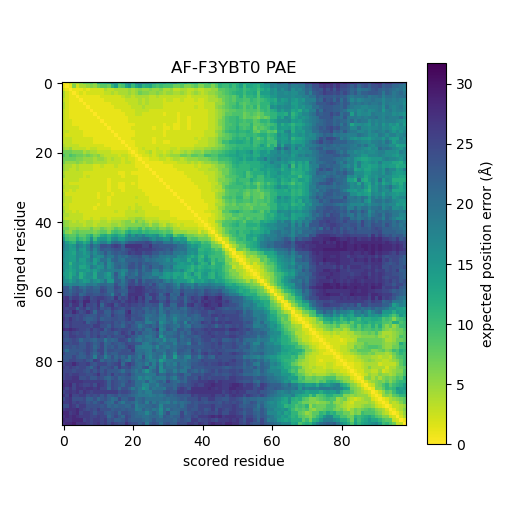1
ATOM 696 N N . LYS A 1 88 ? -14.505 5.634 13.559 1.00 65.94 88 LYS A N 1
ATOM 697 C CA . LYS A 1 88 ? -14.290 7.086 13.747 1.00 65.94 88 LYS A CA 1
ATOM 698 C C . LYS A 1 88 ? -15.562 7.880 14.074 1.00 65.94 88 LYS A C 1
ATOM 700 O O . LYS A 1 88 ? -15.450 8.975 14.619 1.00 65.94 88 LYS A O 1
ATOM 705 N N . ARG A 1 89 ? -16.760 7.381 13.752 1.00 53.03 89 ARG A N 1
ATOM 706 C CA . ARG A 1 89 ? -18.035 8.085 13.989 1.00 53.03 89 ARG A CA 1
ATOM 707 C C . ARG A 1 89 ? -19.105 7.104 14.448 1.00 53.03 89 ARG A C 1
ATOM 709 O O . ARG A 1 89 ? -19.189 6.005 13.929 1.00 53.03 89 ARG A O 1
ATOM 716 N N . ARG A 1 90 ? -19.984 7.505 15.374 1.00 60.09 90 ARG A N 1
ATOM 717 C CA . ARG A 1 90 ? -21.079 6.652 15.896 1.00 60.09 90 ARG A CA 1
ATOM 718 C C . ARG A 1 90 ? -22.200 6.354 14.877 1.00 60.09 90 ARG A C 1
ATOM 720 O O . ARG A 1 90 ? -23.270 5.908 15.279 1.00 60.09 90 ARG A O 1
ATOM 727 N N . ASN A 1 91 ? -21.961 6.571 13.587 1.00 72.94 91 ASN A N 1
ATOM 728 C CA . ASN A 1 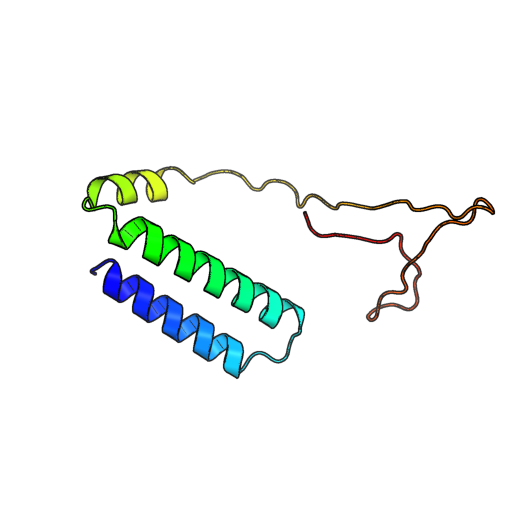91 ? -22.949 6.424 12.526 1.00 72.94 91 ASN A CA 1
ATOM 729 C C . ASN A 1 91 ? -22.881 5.009 11.930 1.00 72.94 91 ASN A C 1
ATOM 731 O O . ASN A 1 91 ? -21.815 4.391 11.888 1.00 72.94 91 ASN A O 1
ATOM 735 N N . LEU A 1 92 ? -24.025 4.515 11.462 1.00 72.06 92 LEU A N 1
ATOM 736 C CA . LEU A 1 92 ? -24.124 3.289 10.673 1.00 72.06 92 LEU A CA 1
ATOM 737 C C . LEU A 1 92 ? -24.046 3.653 9.188 1.00 72.06 92 LEU A C 1
ATOM 739 O O . LEU A 1 92 ? -24.720 4.583 8.747 1.00 72.06 92 LEU A O 1
ATOM 743 N N . VAL A 1 93 ? -23.227 2.932 8.429 1.00 71.88 93 VAL A N 1
ATOM 744 C CA . VAL A 1 93 ? -23.060 3.114 6.982 1.00 71.88 93 VAL A CA 1
ATOM 745 C C . VAL A 1 93 ? -23.248 1.781 6.265 1.00 71.88 93 VAL A C 1
ATOM 747 O O . VAL A 1 93 ? -23.025 0.720 6.843 1.00 71.88 93 VAL A O 1
ATOM 750 N N . ILE A 1 94 ? -23.661 1.823 4.999 1.00 75.62 94 ILE A N 1
ATOM 751 C CA . ILE A 1 94 ? -23.634 0.640 4.127 1.00 75.62 94 ILE A CA 1
ATOM 752 C C . ILE A 1 94 ? -22.179 0.171 4.008 1.00 75.62 94 ILE A C 1
ATOM 754 O O . ILE A 1 94 ? -21.270 1.005 3.988 1.00 75.62 94 ILE A O 1
ATOM 758 N N . ALA A 1 95 ? -21.961 -1.144 3.946 1.00 68.00 95 ALA A N 1
ATOM 759 C CA . ALA A 1 95 ? -20.628 -1.706 3.775 1.00 68.00 95 ALA A CA 1
ATOM 760 C C . ALA A 1 95 ? -19.933 -1.078 2.553 1.00 68.00 95 ALA A C 1
ATOM 762 O O . ALA A 1 95 ? -20.458 -1.087 1.434 1.00 68.00 95 ALA A O 1
ATOM 763 N N . ARG A 1 96 ? -18.757 -0.498 2.795 1.00 52.47 96 ARG A N 1
ATOM 764 C CA . ARG A 1 96 ? -17.922 0.156 1.787 1.00 52.47 96 ARG A CA 1
ATOM 765 C C . ARG A 1 96 ? -16.687 -0.686 1.522 1.00 52.47 96 ARG A C 1
ATOM 767 O O . ARG A 1 96 ? -16.047 -1.135 2.470 1.00 52.47 96 ARG A O 1
ATOM 774 N N . GLY A 1 97 ? -16.367 -0.859 0.246 1.00 52.69 97 GLY A N 1
ATOM 775 C CA . GLY A 1 97 ? -15.086 -1.376 -0.224 1.00 52.69 97 GLY A CA 1
ATOM 776 C C . GLY A 1 97 ? -14.359 -0.292 -1.015 1.00 52.69 97 GLY A C 1
ATOM 777 O O . GLY A 1 97 ? -15.001 0.543 -1.654 1.00 52.69 97 GLY A O 1
ATOM 778 N N . MET A 1 98 ? -13.029 -0.285 -0.960 1.00 44.03 98 MET A N 1
ATOM 779 C CA . MET A 1 98 ? -12.233 0.459 -1.936 1.00 44.03 98 MET A CA 1
ATOM 780 C C . MET A 1 98 ? -12.058 -0.446 -3.157 1.00 44.03 98 MET A C 1
ATOM 782 O O . MET A 1 98 ? -11.634 -1.590 -2.998 1.00 44.03 98 MET A O 1
ATOM 786 N N . GLY A 1 99 ? -12.483 0.041 -4.324 1.00 43.50 99 GLY A N 1
ATOM 787 C CA . GLY A 1 99 ? -12.166 -0.563 -5.619 1.00 43.50 99 GLY A CA 1
ATOM 788 C C . GLY A 1 99 ? -10.807 -0.108 -6.118 1.00 43.50 99 GLY A C 1
ATOM 789 O O . GLY A 1 99 ? -10.409 1.024 -5.751 1.00 43.50 99 GLY A O 1
#

Mean predicted aligned error: 14.46 Å